Protein AF-A0A5K1CZQ3-F1 (afdb_monomer)

InterPro domains:
  IPR036465 von Willebrand factor A-like domain superfamily [G3DSA:3.40.50.410] (3-84)
  IPR051266 Calcium-activated chloride channel regulator [PTHR10579] (29-111)

Secondary structure (DSSP, 8-state):
--------S----------GGGGS-HHHHHGGGTTPPP----EEEESSSS-HHHHHHHHHHHT--EEEE--GGGHHHHHHHHHHHHHT---SS-------SSTT--------

Organism: NCBI:txid210225

Solvent-accessible surface area (backbone atoms only — not comparable to full-atom values): 7507 Å² total; per-residue (Å²): 142,77,90,76,82,79,82,76,77,89,74,100,63,87,67,76,75,66,69,44,72,69,78,47,59,68,76,42,62,45,16,87,79,68,87,43,84,63,57,57,38,71,35,78,42,57,62,88,86,54,64,63,68,56,39,38,42,46,4,57,64,25,69,32,46,61,42,82,39,86,47,83,86,48,48,65,57,54,50,50,51,55,51,47,56,60,72,65,56,86,74,75,91,81,82,86,85,86,80,67,94,46,92,94,60,81,88,88,80,86,86,135

Nearest PDB structures (foldseek):
  8byq-assembly1_4  TM=7.892E-01  e=1.181E-01  Homo sapiens
  9c4f-assembly1_I  TM=7.018E-01  e=1.760E-01  Homo sapiens
  7k01-assembly1_4  TM=4.973E-01  e=1.296E+00  Saccharomyces cerevisiae S288C
  5o22-assembly1_B  TM=4.459E-01  e=4.016E+00  Escherichia coli K-12
  4kny-assembly1_B  TM=4.415E-01  e=4.016E+00  Escherichia coli K-12

pLDDT: mean 75.03, std 18.38, range [29.44, 94.62]

Structure (mmCIF, N/CA/C/O backbone):
data_AF-A0A5K1CZQ3-F1
#
_entry.id   AF-A0A5K1CZQ3-F1
#
loop_
_atom_site.group_PDB
_atom_site.id
_atom_site.type_symbol
_atom_site.label_atom_id
_atom_site.label_alt_id
_atom_site.label_comp_id
_atom_site.label_asym_id
_atom_site.label_entity_id
_atom_site.label_seq_id
_atom_site.pdbx_PDB_ins_code
_atom_site.Cartn_x
_atom_site.Cartn_y
_atom_site.Cartn_z
_atom_site.occupancy
_atom_site.B_iso_or_equiv
_atom_site.auth_seq_id
_atom_site.auth_comp_id
_atom_site.auth_asym_id
_atom_site.auth_atom_id
_atom_site.pdbx_PDB_model_num
ATOM 1 N N . ASP A 1 1 ? 8.520 -10.774 -1.575 1.00 31.56 1 ASP A N 1
ATOM 2 C CA . ASP A 1 1 ? 9.872 -10.413 -2.037 1.00 31.56 1 ASP A CA 1
ATOM 3 C C . ASP A 1 1 ? 10.040 -8.904 -2.007 1.00 31.56 1 ASP A C 1
ATOM 5 O O . ASP A 1 1 ? 9.614 -8.207 -2.916 1.00 31.56 1 ASP A O 1
ATOM 9 N N . THR A 1 2 ? 10.564 -8.399 -0.890 1.00 29.44 2 THR A N 1
ATOM 10 C CA . THR A 1 2 ? 10.803 -6.972 -0.628 1.00 29.44 2 THR A CA 1
ATOM 11 C C . THR A 1 2 ? 12.312 -6.771 -0.615 1.00 29.44 2 THR A C 1
ATOM 13 O O . THR A 1 2 ? 13.011 -7.467 0.122 1.00 29.44 2 THR A O 1
ATOM 16 N N . TYR A 1 3 ? 12.838 -5.863 -1.436 1.00 36.41 3 TYR A N 1
ATOM 17 C CA . TYR A 1 3 ? 14.271 -5.571 -1.451 1.00 36.41 3 TYR A CA 1
ATOM 18 C C . TYR A 1 3 ? 14.670 -4.821 -0.170 1.00 36.41 3 TYR A C 1
ATOM 20 O O . TYR A 1 3 ? 14.485 -3.612 -0.063 1.00 36.41 3 TYR A O 1
ATOM 28 N N . SER A 1 4 ? 15.250 -5.533 0.797 1.00 33.66 4 SER A N 1
ATOM 29 C CA . SER A 1 4 ? 15.967 -4.928 1.923 1.00 33.66 4 SER A CA 1
ATOM 30 C C . SER A 1 4 ? 17.372 -4.545 1.465 1.00 33.66 4 SER A C 1
ATOM 32 O O . SER A 1 4 ? 18.256 -5.398 1.357 1.00 33.66 4 SER A O 1
ATOM 34 N N . VAL A 1 5 ? 17.603 -3.263 1.180 1.00 40.88 5 VAL A N 1
ATOM 35 C CA . VAL A 1 5 ? 18.949 -2.773 0.858 1.00 40.88 5 VAL A CA 1
ATOM 36 C C . VAL A 1 5 ? 19.789 -2.791 2.136 1.00 40.88 5 VAL A C 1
ATOM 38 O O . VAL A 1 5 ? 19.661 -1.930 3.003 1.00 40.88 5 VAL A O 1
ATOM 41 N N . SER A 1 6 ? 20.659 -3.793 2.263 1.00 34.53 6 SER A N 1
ATOM 42 C CA . SER A 1 6 ? 21.701 -3.824 3.292 1.00 34.53 6 SER A CA 1
ATOM 43 C C . SER A 1 6 ? 22.789 -2.825 2.903 1.00 34.53 6 SER A C 1
ATOM 45 O O . SER A 1 6 ? 23.635 -3.114 2.058 1.00 34.53 6 SER A O 1
ATOM 47 N N . ALA A 1 7 ? 22.745 -1.623 3.477 1.00 37.06 7 ALA A N 1
ATOM 48 C CA . ALA A 1 7 ? 23.758 -0.597 3.259 1.00 37.06 7 ALA A CA 1
ATOM 49 C C . ALA A 1 7 ? 25.073 -0.993 3.956 1.00 37.06 7 ALA A C 1
ATOM 51 O O . ALA A 1 7 ? 25.293 -0.718 5.135 1.00 37.06 7 ALA A O 1
ATOM 52 N N . GLY A 1 8 ? 25.949 -1.671 3.215 1.00 31.33 8 GLY A N 1
ATOM 53 C CA . GLY A 1 8 ? 27.332 -1.914 3.604 1.00 31.33 8 GLY A CA 1
ATOM 54 C C . GLY A 1 8 ? 28.162 -0.627 3.556 1.00 31.33 8 GLY A C 1
ATOM 55 O O . GLY A 1 8 ? 28.266 0.012 2.516 1.00 31.33 8 GLY A O 1
ATOM 56 N N . ALA A 1 9 ? 28.717 -0.279 4.717 1.00 35.75 9 ALA A N 1
ATOM 57 C CA . ALA A 1 9 ? 29.890 0.550 5.009 1.00 35.75 9 ALA A CA 1
ATOM 58 C C . ALA A 1 9 ? 30.383 1.593 3.972 1.00 35.75 9 ALA A C 1
ATOM 60 O O . ALA A 1 9 ? 30.986 1.268 2.955 1.00 35.75 9 ALA A O 1
ATOM 61 N N . ASN A 1 10 ? 30.300 2.859 4.403 1.00 40.59 10 ASN A N 1
ATOM 62 C CA . ASN 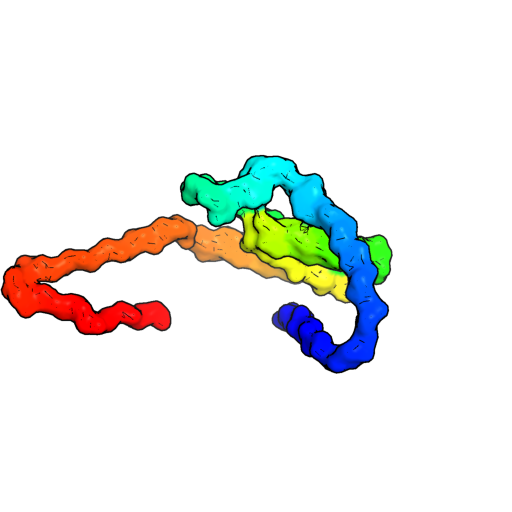A 1 10 ? 31.199 3.982 4.108 1.00 40.59 10 ASN A CA 1
ATOM 63 C C . ASN A 1 10 ? 31.522 4.302 2.641 1.00 40.59 10 ASN A C 1
ATOM 65 O O . ASN A 1 10 ? 32.547 3.884 2.111 1.00 40.59 10 ASN A O 1
ATOM 69 N N . GLN A 1 11 ? 30.783 5.269 2.092 1.00 39.06 11 GLN A N 1
ATOM 70 C CA . GLN A 1 11 ? 31.381 6.334 1.285 1.00 39.06 11 GLN A CA 1
ATOM 71 C C . GLN A 1 11 ? 30.481 7.573 1.278 1.00 39.06 11 GLN A C 1
ATOM 73 O O . GLN A 1 11 ? 29.404 7.567 0.692 1.00 39.06 11 GLN A O 1
ATOM 78 N N . ASN A 1 12 ? 30.959 8.620 1.955 1.00 35.59 12 ASN A N 1
ATOM 79 C CA . ASN A 1 12 ? 30.742 10.046 1.692 1.00 35.59 12 ASN A CA 1
ATOM 80 C C . ASN A 1 12 ? 29.928 10.365 0.423 1.00 35.59 12 ASN A C 1
ATOM 82 O O . ASN A 1 12 ? 30.465 10.742 -0.617 1.00 35.59 12 ASN A O 1
ATOM 86 N N . ARG A 1 13 ? 28.606 10.280 0.525 1.00 39.59 13 ARG A N 1
ATOM 87 C CA . ARG A 1 13 ? 27.701 10.908 -0.423 1.00 39.59 13 ARG A CA 1
ATOM 88 C C . ARG A 1 13 ? 26.722 11.694 0.426 1.00 39.59 13 ARG A C 1
ATOM 90 O O . ARG A 1 13 ? 25.781 11.136 0.979 1.00 39.59 13 ARG A O 1
ATOM 97 N N . GLN A 1 14 ? 26.961 13.001 0.526 1.00 38.03 14 GLN A N 1
ATOM 98 C CA . GLN A 1 14 ? 25.862 13.959 0.564 1.00 38.03 14 GLN A CA 1
ATOM 99 C C . GLN A 1 14 ? 25.008 13.650 -0.672 1.00 38.03 14 GLN A C 1
ATOM 101 O O . GLN A 1 14 ? 25.194 14.234 -1.736 1.00 38.03 14 GLN A O 1
ATOM 106 N N . MET A 1 15 ? 24.154 12.629 -0.580 1.00 44.31 15 MET A N 1
ATOM 107 C CA . MET A 1 15 ? 23.061 12.463 -1.509 1.00 44.31 15 MET A CA 1
ATOM 108 C C . MET A 1 15 ? 22.237 13.703 -1.259 1.00 44.31 15 MET A C 1
ATOM 110 O O . MET A 1 15 ? 21.660 13.862 -0.187 1.00 44.31 15 MET A O 1
ATOM 114 N N . GLN A 1 16 ? 22.322 14.633 -2.205 1.00 42.16 16 GLN A N 1
ATOM 115 C CA . GLN A 1 16 ? 21.366 15.705 -2.351 1.00 42.16 16 GLN A CA 1
ATOM 116 C C . GLN A 1 16 ? 20.007 15.034 -2.238 1.00 42.16 16 GLN A C 1
ATOM 118 O O . GLN A 1 16 ? 19.561 14.344 -3.155 1.00 42.16 16 GLN A O 1
ATOM 123 N N . THR A 1 17 ? 19.400 15.143 -1.063 1.00 47.22 17 THR A N 1
ATOM 124 C CA . THR A 1 17 ? 17.998 14.849 -0.881 1.00 47.22 17 THR A CA 1
ATOM 125 C C . THR A 1 17 ? 17.326 15.942 -1.692 1.00 47.22 17 THR A C 1
ATOM 127 O O . THR A 1 17 ? 17.033 17.018 -1.172 1.00 47.22 17 THR A O 1
ATOM 130 N N . PHE A 1 18 ? 17.180 15.731 -3.004 1.00 54.34 18 PHE A N 1
ATOM 131 C CA . PHE A 1 18 ? 16.123 16.402 -3.741 1.00 54.34 18 PHE A CA 1
ATOM 132 C C . PHE A 1 18 ? 14.897 16.277 -2.846 1.00 54.34 18 PHE A C 1
ATOM 134 O O . PHE A 1 18 ? 14.680 15.208 -2.269 1.00 54.34 18 PHE A O 1
ATOM 141 N N . ASP A 1 19 ? 14.209 17.388 -2.597 1.00 66.81 19 ASP A N 1
ATOM 142 C CA . ASP A 1 19 ? 13.114 17.427 -1.632 1.00 66.81 19 ASP A CA 1
ATOM 143 C C . ASP A 1 19 ? 11.920 16.669 -2.226 1.00 66.81 19 ASP A C 1
ATOM 145 O O . ASP A 1 19 ? 10.921 17.247 -2.646 1.00 66.81 19 ASP A O 1
ATOM 149 N N . TYR A 1 20 ? 12.058 15.348 -2.329 1.00 69.94 20 TYR A N 1
ATOM 150 C CA . TYR A 1 20 ? 11.102 14.412 -2.896 1.00 69.94 20 TYR A CA 1
ATOM 151 C C . TYR A 1 20 ? 9.815 14.403 -2.084 1.00 69.94 20 TYR A C 1
ATOM 153 O O . TYR A 1 20 ? 8.768 13.983 -2.566 1.00 69.94 20 TYR A O 1
ATOM 161 N N . GLN A 1 21 ? 9.852 14.952 -0.870 1.00 66.31 21 GLN A N 1
ATOM 162 C CA . GLN A 1 21 ? 8.639 15.198 -0.131 1.00 66.31 21 GLN A CA 1
ATOM 163 C C . GLN A 1 21 ? 7.742 16.242 -0.813 1.00 66.31 21 GLN A C 1
ATOM 165 O O . GLN A 1 21 ? 6.533 16.204 -0.616 1.00 66.31 21 GLN A O 1
ATOM 170 N N . THR A 1 22 ? 8.272 17.146 -1.644 1.00 78.62 22 THR A N 1
ATOM 171 C CA . THR A 1 22 ? 7.458 18.067 -2.465 1.00 78.62 22 THR A CA 1
ATOM 172 C C . THR A 1 22 ? 6.710 17.382 -3.608 1.00 78.62 22 THR A C 1
ATOM 174 O O . THR A 1 22 ? 5.803 17.993 -4.168 1.00 78.62 22 THR A O 1
ATOM 177 N N . LEU A 1 23 ? 7.024 16.119 -3.926 1.00 83.56 23 LEU A N 1
ATOM 178 C CA . LEU A 1 23 ? 6.329 15.360 -4.972 1.00 83.56 23 LEU A CA 1
ATOM 179 C C . LEU A 1 23 ? 4.881 15.026 -4.603 1.00 83.56 23 LEU A C 1
ATOM 181 O O . LEU A 1 23 ? 4.083 14.689 -5.475 1.00 83.56 23 LEU A O 1
ATOM 185 N N . LEU A 1 24 ? 4.535 15.124 -3.319 1.00 81.69 24 LEU A N 1
ATOM 186 C CA . LEU A 1 24 ? 3.178 14.930 -2.840 1.00 81.69 24 LEU A CA 1
ATOM 187 C C . LEU A 1 24 ? 2.506 16.270 -2.527 1.00 81.69 24 LEU A C 1
ATOM 189 O O .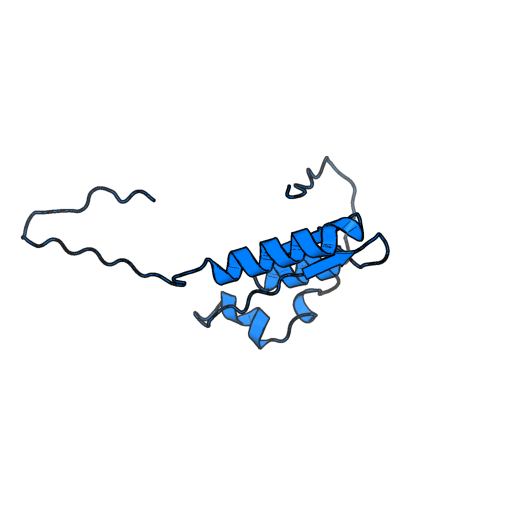 LEU A 1 24 ? 3.121 17.149 -1.910 1.00 81.69 24 LEU A O 1
ATOM 193 N N . PRO A 1 25 ? 1.212 16.424 -2.861 1.00 82.50 25 PRO A N 1
ATOM 194 C CA . PRO A 1 25 ? 0.444 17.573 -2.415 1.00 82.50 25 PRO A CA 1
ATOM 195 C C . PRO A 1 25 ? 0.406 17.628 -0.883 1.00 82.50 25 PRO A C 1
ATOM 197 O O . PRO A 1 25 ? 0.409 16.603 -0.194 1.00 82.50 25 PRO A O 1
ATOM 200 N N . PHE A 1 26 ? 0.321 18.846 -0.341 1.00 78.06 26 PHE A N 1
ATOM 201 C CA . PHE A 1 26 ? 0.306 19.094 1.106 1.00 78.06 26 PHE A CA 1
ATOM 202 C C . PHE A 1 26 ? -0.752 18.278 1.868 1.00 78.06 26 PHE A C 1
ATOM 204 O O . PHE A 1 26 ? -0.523 17.927 3.024 1.00 78.06 26 PHE A O 1
ATOM 211 N N . SER A 1 27 ? -1.879 17.957 1.227 1.00 74.88 27 SER A N 1
ATOM 212 C CA . SER A 1 27 ? -2.945 17.123 1.792 1.00 74.88 27 SER A CA 1
ATOM 213 C C . SER A 1 27 ? -2.484 15.705 2.138 1.00 74.88 27 SER A C 1
ATOM 215 O O . SER A 1 27 ? -2.867 15.186 3.180 1.00 74.88 27 SER A O 1
ATOM 217 N N . ILE A 1 28 ? -1.626 15.096 1.315 1.00 78.44 28 ILE A N 1
ATOM 218 C CA . ILE A 1 28 ? -1.107 13.743 1.560 1.00 78.44 28 ILE A CA 1
ATOM 219 C C . ILE A 1 28 ? 0.019 13.800 2.600 1.00 78.44 28 ILE A C 1
ATOM 221 O O . ILE A 1 28 ? 0.013 13.020 3.551 1.00 78.44 28 ILE A O 1
ATOM 225 N N . ARG A 1 29 ? 0.917 14.795 2.496 1.00 75.81 29 ARG A N 1
ATOM 226 C CA . ARG A 1 29 ? 2.064 14.974 3.411 1.00 75.81 29 ARG A CA 1
ATOM 227 C C . ARG A 1 29 ? 1.672 15.197 4.877 1.00 75.81 29 ARG A C 1
ATOM 229 O O . ARG A 1 29 ? 2.426 14.818 5.764 1.00 75.81 29 ARG A O 1
ATOM 236 N N . ARG A 1 30 ? 0.543 15.870 5.144 1.00 67.44 30 ARG A N 1
ATOM 237 C CA . ARG A 1 30 ? 0.132 16.287 6.502 1.00 67.44 30 ARG A CA 1
ATOM 238 C C . ARG A 1 30 ? -0.721 15.246 7.237 1.00 67.44 30 ARG A C 1
ATOM 240 O O . ARG A 1 30 ? -0.857 15.345 8.456 1.00 67.44 30 ARG A O 1
ATOM 247 N N . SER A 1 31 ? -1.271 14.259 6.531 1.00 59.69 31 SER A N 1
ATOM 248 C CA . SER A 1 31 ? -2.174 13.267 7.135 1.00 59.69 31 SER A CA 1
ATOM 249 C C . SER A 1 31 ? -1.543 12.516 8.319 1.00 59.69 31 SER A C 1
ATOM 251 O O . SER A 1 31 ? -2.203 12.309 9.334 1.00 59.69 31 SER A O 1
ATOM 253 N N . THR A 1 32 ? -0.229 12.278 8.272 1.00 55.09 32 THR A N 1
ATOM 254 C CA . THR A 1 32 ? 0.558 11.641 9.341 1.00 55.09 32 THR A CA 1
ATOM 255 C C . THR A 1 32 ? 0.644 12.448 10.646 1.00 55.09 32 THR A C 1
ATOM 257 O O . THR A 1 32 ? 0.975 11.884 11.683 1.00 55.09 32 THR A O 1
ATOM 260 N N . GLN A 1 33 ? 0.346 13.757 10.637 1.00 56.81 33 GLN A N 1
ATOM 261 C CA . GLN A 1 33 ? 0.560 14.649 11.790 1.00 56.81 33 GLN A CA 1
ATOM 262 C C . GLN A 1 33 ? -0.721 15.123 12.496 1.00 56.81 33 GLN A C 1
ATOM 264 O O . GLN A 1 33 ? -0.624 15.682 13.586 1.00 56.81 33 GLN A O 1
ATOM 269 N N . GLN A 1 34 ? -1.911 14.967 11.901 1.00 56.72 34 GLN A N 1
ATOM 270 C CA . GLN A 1 34 ? -3.143 15.607 12.410 1.00 56.72 34 GLN A CA 1
ATOM 271 C C . GLN A 1 34 ? -4.339 14.662 12.604 1.00 56.72 34 GLN A C 1
ATOM 273 O O . GLN A 1 34 ? -5.467 15.137 12.721 1.00 56.72 34 GLN A O 1
ATOM 278 N N . GLY A 1 35 ? -4.128 13.341 12.634 1.00 56.50 35 GLY A N 1
ATOM 279 C CA . GLY A 1 35 ? -5.233 12.378 12.765 1.00 56.50 35 GLY A CA 1
ATOM 280 C C . GLY A 1 35 ? -6.218 12.431 11.589 1.00 56.50 35 GLY A C 1
ATOM 281 O O . GLY A 1 35 ? -7.380 12.058 11.726 1.00 56.50 35 GLY A O 1
ATOM 282 N N . GLN A 1 36 ? -5.767 12.945 10.442 1.00 61.25 36 GLN A N 1
ATOM 283 C CA . GLN A 1 36 ? -6.516 12.924 9.191 1.00 61.25 36 GLN A CA 1
ATOM 284 C C . GLN A 1 36 ? -6.236 11.608 8.470 1.00 61.25 36 GLN A C 1
ATOM 286 O O . GLN A 1 36 ? -5.121 11.097 8.541 1.00 61.25 36 GLN A O 1
ATOM 291 N N . ALA A 1 37 ? -7.234 11.086 7.752 1.00 61.16 37 ALA A N 1
ATOM 292 C CA . ALA A 1 37 ? -7.089 9.861 6.975 1.00 61.16 37 ALA A CA 1
ATOM 293 C C . ALA A 1 37 ? -5.895 9.972 6.013 1.00 61.16 37 ALA A C 1
ATOM 295 O O . ALA A 1 37 ? -5.866 10.834 5.128 1.00 61.16 37 ALA A O 1
ATOM 296 N N . GLN A 1 38 ? -4.898 9.114 6.218 1.00 73.38 38 GLN A N 1
ATOM 297 C CA . GLN A 1 38 ? -3.752 8.995 5.330 1.00 73.38 38 GLN A CA 1
ATOM 298 C C . GLN A 1 38 ? -4.210 8.352 4.023 1.00 73.38 38 GLN A C 1
ATOM 300 O O . GLN A 1 38 ? -4.902 7.337 4.036 1.00 73.38 38 GLN A O 1
ATOM 305 N N . ILE A 1 39 ? -3.852 8.960 2.890 1.00 82.50 39 ILE A N 1
ATOM 306 C CA . ILE A 1 39 ? -4.148 8.411 1.564 1.00 82.50 39 ILE A CA 1
ATOM 307 C C . ILE A 1 39 ? -2.886 7.687 1.085 1.00 82.50 39 ILE A C 1
ATOM 309 O O . ILE A 1 39 ? -1.963 8.367 0.627 1.00 82.50 39 ILE A O 1
ATOM 313 N N . PRO A 1 40 ? -2.810 6.348 1.200 1.00 84.56 40 PRO A N 1
ATOM 314 C CA . PRO A 1 40 ? -1.646 5.600 0.749 1.00 84.56 40 PRO A CA 1
ATOM 315 C C . PRO A 1 40 ? -1.497 5.680 -0.772 1.00 84.56 40 PRO A C 1
ATOM 317 O O . PRO A 1 40 ? -2.461 5.507 -1.520 1.00 84.56 40 PRO A O 1
ATOM 320 N N . VAL A 1 41 ? -0.271 5.924 -1.237 1.00 88.56 41 VAL A N 1
ATOM 321 C CA . VAL A 1 41 ? 0.097 5.920 -2.658 1.00 88.56 41 VAL A CA 1
ATOM 322 C C . VAL A 1 41 ? 1.015 4.731 -2.921 1.00 88.56 41 VAL A C 1
ATOM 324 O O . VAL A 1 41 ? 2.161 4.701 -2.477 1.00 88.56 41 VAL A O 1
ATOM 327 N N . HIS A 1 42 ? 0.516 3.743 -3.663 1.00 89.00 42 HIS A N 1
ATOM 328 C CA . HIS A 1 42 ? 1.309 2.593 -4.097 1.00 89.00 42 HIS A CA 1
ATOM 329 C C . HIS A 1 42 ? 1.910 2.871 -5.481 1.00 89.00 42 HIS A C 1
ATOM 331 O O . HIS A 1 42 ? 1.183 3.201 -6.419 1.00 89.00 42 HIS A O 1
ATOM 337 N N . THR A 1 43 ? 3.232 2.773 -5.611 1.00 91.25 43 THR A N 1
ATOM 338 C CA . THR A 1 43 ? 3.975 3.101 -6.837 1.00 91.25 43 THR A CA 1
ATOM 339 C C . THR A 1 43 ? 4.572 1.840 -7.467 1.00 91.25 43 THR A C 1
ATOM 341 O O . THR A 1 43 ? 5.086 0.970 -6.766 1.00 91.25 43 THR A O 1
ATOM 344 N N . PHE A 1 44 ? 4.521 1.738 -8.800 1.00 89.88 44 PHE A N 1
ATOM 345 C CA . PHE A 1 44 ? 5.013 0.580 -9.560 1.00 89.88 44 PHE A CA 1
ATOM 346 C C . PHE A 1 44 ? 6.023 1.014 -10.618 1.00 89.88 44 PHE A C 1
ATOM 348 O O . PHE A 1 44 ? 5.646 1.665 -11.592 1.00 89.88 44 PHE A O 1
ATOM 355 N N . GLY A 1 45 ? 7.300 0.699 -10.404 1.00 89.25 45 GLY A N 1
ATOM 356 C CA . GLY A 1 45 ? 8.377 1.004 -11.347 1.00 89.25 45 GLY A CA 1
ATOM 357 C C . GLY A 1 45 ? 8.603 -0.163 -12.299 1.00 89.25 45 GLY A C 1
ATOM 358 O O . GLY A 1 45 ? 8.782 -1.286 -11.835 1.00 89.25 45 GLY A O 1
ATOM 359 N N . PHE A 1 46 ? 8.607 0.091 -13.607 1.00 86.06 46 PHE A N 1
ATOM 360 C CA . PHE A 1 46 ? 8.845 -0.924 -14.638 1.00 86.06 46 PHE A CA 1
ATOM 361 C C . PHE A 1 46 ? 10.178 -0.666 -15.322 1.00 86.06 46 PHE A C 1
ATOM 363 O O . PHE A 1 46 ? 10.478 0.480 -15.641 1.00 86.06 46 PHE A O 1
ATOM 370 N N . GLY A 1 47 ? 10.967 -1.717 -15.554 1.00 77.88 47 GLY A N 1
ATOM 371 C CA . GLY A 1 47 ? 12.246 -1.587 -16.260 1.00 77.88 47 GLY A CA 1
ATOM 372 C C . GLY A 1 47 ? 13.251 -0.669 -15.551 1.00 77.88 47 GLY A C 1
ATOM 373 O O . GLY A 1 47 ? 13.087 -0.304 -14.393 1.00 77.88 47 GLY A O 1
ATOM 374 N N . THR A 1 48 ? 14.343 -0.304 -16.217 1.00 79.56 48 THR A N 1
ATOM 375 C CA . THR A 1 48 ? 15.450 0.441 -15.581 1.00 79.56 48 THR A CA 1
ATOM 376 C C . THR A 1 48 ? 15.396 1.957 -15.788 1.00 79.56 48 THR A C 1
ATOM 378 O O . THR A 1 48 ? 16.319 2.653 -15.378 1.00 79.56 48 THR A O 1
ATOM 381 N N . ASP A 1 49 ? 14.371 2.476 -16.461 1.00 83.81 49 ASP A N 1
ATOM 382 C CA . ASP A 1 49 ? 14.251 3.880 -16.877 1.00 83.81 49 ASP A CA 1
ATOM 383 C C . ASP A 1 49 ? 13.378 4.739 -15.946 1.00 83.81 49 ASP A C 1
ATOM 385 O O . ASP A 1 49 ? 13.272 5.951 -16.140 1.00 83.81 49 ASP A O 1
ATOM 389 N N . HIS A 1 50 ? 12.800 4.145 -14.901 1.00 85.00 50 HIS A N 1
ATOM 390 C CA . HIS A 1 50 ? 12.072 4.871 -13.863 1.00 85.00 50 HIS A CA 1
ATOM 391 C C . HIS A 1 50 ? 13.006 5.415 -12.764 1.00 85.00 50 HIS A C 1
ATOM 393 O O . HIS A 1 50 ? 14.045 4.837 -12.446 1.00 85.00 50 HIS A O 1
ATOM 399 N N . ASP A 1 51 ? 12.602 6.512 -12.117 1.00 89.69 51 ASP A N 1
ATOM 400 C CA . ASP A 1 51 ? 13.288 7.037 -10.932 1.00 89.69 51 ASP A CA 1
ATOM 401 C C . ASP A 1 51 ? 12.786 6.336 -9.659 1.00 89.69 51 ASP A C 1
ATOM 403 O O . ASP A 1 51 ? 11.836 6.773 -9.001 1.00 89.69 51 ASP A O 1
ATOM 407 N N . ALA A 1 52 ? 13.445 5.232 -9.305 1.00 88.75 52 ALA A N 1
ATOM 408 C CA . ALA A 1 52 ? 13.123 4.446 -8.115 1.00 88.75 52 ALA A CA 1
ATOM 409 C C . ALA A 1 52 ? 13.195 5.261 -6.811 1.00 88.75 52 ALA A C 1
ATOM 411 O O . ALA A 1 52 ? 12.417 5.008 -5.891 1.00 88.75 52 ALA A O 1
ATOM 412 N N . ALA A 1 53 ? 14.094 6.249 -6.718 1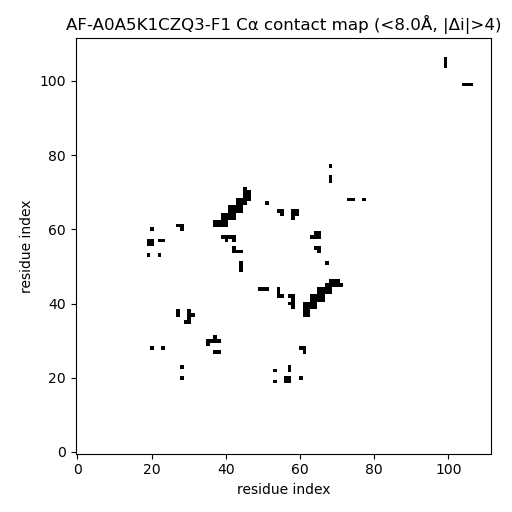.00 89.81 53 ALA A N 1
ATOM 413 C CA . ALA A 1 53 ? 14.255 7.055 -5.509 1.00 89.81 53 ALA A CA 1
ATOM 414 C C . ALA A 1 53 ? 13.045 7.975 -5.299 1.00 89.81 53 ALA A C 1
ATOM 416 O O . ALA A 1 53 ? 12.486 8.018 -4.199 1.00 89.81 53 ALA A O 1
ATOM 417 N N . SER A 1 54 ? 12.588 8.639 -6.364 1.00 91.06 54 SER A N 1
ATOM 418 C CA . SER A 1 54 ? 11.353 9.430 -6.344 1.00 91.06 54 SER A CA 1
ATOM 419 C C . SER A 1 54 ? 10.135 8.571 -6.000 1.00 91.06 54 SER A C 1
ATOM 421 O O . SER A 1 54 ? 9.346 8.922 -5.122 1.00 91.06 54 SER A O 1
ATOM 423 N N . MET A 1 55 ? 9.988 7.416 -6.654 1.00 92.44 55 MET A N 1
ATOM 424 C CA . MET A 1 55 ? 8.838 6.523 -6.462 1.00 92.44 55 MET A CA 1
ATOM 425 C C . MET A 1 55 ? 8.780 5.925 -5.057 1.00 92.44 55 MET A C 1
ATOM 427 O O . MET A 1 55 ? 7.695 5.850 -4.471 1.00 92.44 55 MET A O 1
ATOM 431 N N . HIS A 1 56 ? 9.935 5.552 -4.505 1.00 90.81 56 HIS A N 1
ATOM 432 C CA . HIS A 1 56 ? 10.048 5.110 -3.125 1.00 90.81 56 HIS A CA 1
ATOM 433 C C . HIS A 1 56 ? 9.665 6.235 -2.160 1.00 90.81 56 HIS A C 1
ATOM 435 O O . HIS A 1 56 ? 8.779 6.034 -1.331 1.00 90.81 56 HIS A O 1
ATOM 441 N N . SER A 1 57 ? 10.223 7.440 -2.329 1.00 90.56 57 SER A N 1
ATOM 442 C CA . SER A 1 57 ? 9.918 8.583 -1.459 1.00 90.56 57 SER A CA 1
ATOM 443 C C . SER A 1 57 ? 8.432 8.951 -1.449 1.00 90.56 57 SER A C 1
ATOM 445 O O . SER A 1 57 ? 7.900 9.286 -0.389 1.00 90.56 57 SER A O 1
ATOM 447 N N . ILE A 1 58 ? 7.754 8.897 -2.601 1.00 89.81 58 ILE A N 1
ATOM 448 C CA . ILE A 1 58 ? 6.303 9.117 -2.709 1.00 89.81 58 ILE A CA 1
ATOM 449 C C . ILE A 1 58 ? 5.544 8.070 -1.887 1.00 89.81 58 ILE A C 1
ATOM 451 O O . ILE A 1 58 ? 4.692 8.418 -1.066 1.00 89.81 58 ILE A O 1
ATOM 455 N N . SER A 1 59 ? 5.851 6.787 -2.097 1.00 90.50 59 SER A N 1
ATOM 456 C CA . SER A 1 59 ? 5.148 5.709 -1.402 1.00 90.50 59 SER A CA 1
ATOM 457 C C . SER A 1 59 ? 5.359 5.772 0.109 1.00 90.50 59 SER A C 1
ATOM 459 O O . SER A 1 59 ? 4.387 5.770 0.854 1.00 90.50 59 SER A O 1
ATOM 461 N N . GLU A 1 60 ? 6.598 5.981 0.550 1.00 87.19 60 GLU A N 1
ATOM 462 C CA . GLU A 1 60 ? 6.973 6.049 1.960 1.00 87.19 60 GLU A CA 1
ATOM 463 C C . GLU A 1 60 ?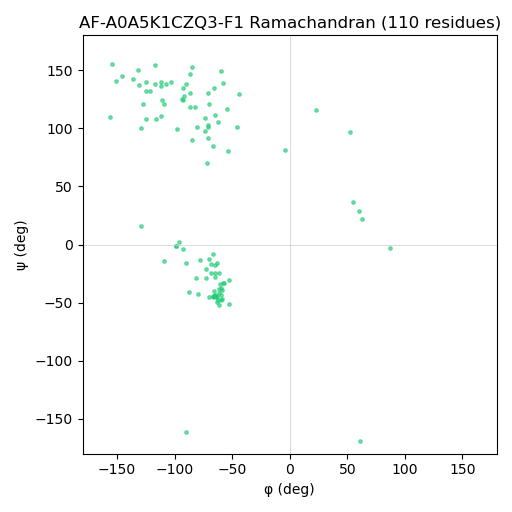 6.284 7.224 2.665 1.00 87.19 60 GLU A C 1
ATOM 465 O O . GLU A 1 60 ? 5.651 7.060 3.703 1.00 87.19 60 GLU A O 1
ATOM 470 N N . THR A 1 61 ? 6.317 8.415 2.056 1.00 85.50 61 THR A N 1
ATOM 471 C CA . THR A 1 61 ? 5.725 9.627 2.653 1.00 85.50 61 THR A CA 1
ATOM 472 C C . THR A 1 61 ? 4.202 9.525 2.794 1.00 85.50 61 THR A C 1
ATOM 474 O O . THR A 1 61 ? 3.618 10.151 3.676 1.00 85.50 61 THR A O 1
ATOM 477 N N . SER A 1 62 ? 3.546 8.752 1.927 1.00 85.12 62 SER A N 1
ATOM 478 C CA . SER A 1 62 ? 2.100 8.507 1.977 1.00 85.12 62 SER A CA 1
ATOM 479 C C . SER A 1 62 ? 1.712 7.254 2.773 1.00 85.12 62 SER A C 1
ATOM 481 O O . SER A 1 62 ? 0.522 6.981 2.908 1.00 85.12 62 SER A O 1
ATOM 483 N N . GLY A 1 63 ? 2.692 6.479 3.259 1.00 83.19 63 GLY A N 1
ATOM 484 C CA . GLY A 1 63 ? 2.521 5.152 3.860 1.00 83.19 63 GLY A CA 1
ATOM 485 C C . GLY A 1 63 ? 1.898 4.104 2.928 1.00 83.19 63 GLY A C 1
ATOM 486 O O . GLY A 1 63 ? 1.199 3.203 3.387 1.00 83.19 63 GLY A O 1
ATOM 487 N N . GLY A 1 64 ? 2.114 4.244 1.619 1.00 86.62 64 GLY A N 1
ATOM 488 C CA . GLY A 1 64 ? 1.877 3.195 0.629 1.00 86.62 64 GLY A CA 1
ATOM 489 C C . GLY A 1 64 ? 3.119 2.321 0.414 1.00 86.62 64 GLY A C 1
ATOM 490 O O . GLY A 1 64 ? 4.038 2.299 1.227 1.00 86.62 64 GLY A O 1
ATOM 491 N N . THR A 1 65 ? 3.167 1.592 -0.703 1.00 89.06 65 THR A N 1
ATOM 492 C CA . THR A 1 65 ? 4.297 0.704 -1.038 1.00 89.06 65 THR A CA 1
ATOM 493 C C . THR A 1 65 ? 4.882 1.025 -2.403 1.00 89.06 65 THR A C 1
ATOM 495 O O . THR A 1 65 ? 4.136 1.214 -3.361 1.00 89.06 65 THR A O 1
ATOM 498 N N . PHE A 1 66 ? 6.204 0.979 -2.524 1.00 90.69 66 PHE A N 1
ATOM 499 C CA . PHE A 1 66 ? 6.876 0.921 -3.819 1.00 90.69 66 PHE A CA 1
ATOM 500 C C . PHE A 1 66 ? 7.124 -0.537 -4.217 1.00 90.69 66 PHE A C 1
ATOM 502 O O . PHE A 1 66 ? 7.567 -1.348 -3.406 1.00 90.69 66 PHE A O 1
ATOM 509 N N . SER A 1 67 ? 6.825 -0.882 -5.466 1.00 87.38 67 SER A N 1
ATOM 510 C CA . SER A 1 67 ? 7.084 -2.196 -6.053 1.00 87.38 67 SER A CA 1
ATOM 511 C C . SER A 1 67 ? 7.850 -2.038 -7.357 1.00 87.38 67 SER A C 1
ATOM 513 O O . SER A 1 67 ? 7.378 -1.399 -8.298 1.00 87.38 67 SER A O 1
ATOM 515 N N . PHE A 1 68 ? 9.035 -2.635 -7.412 1.00 86.94 68 PHE A N 1
ATOM 516 C CA . PHE A 1 68 ? 9.793 -2.740 -8.648 1.00 86.94 68 PHE A CA 1
ATOM 517 C C . PHE A 1 68 ? 9.361 -3.990 -9.413 1.00 86.94 68 PHE A C 1
ATOM 519 O O . PHE A 1 68 ? 9.295 -5.081 -8.847 1.00 86.94 68 PHE A O 1
ATOM 526 N N . ILE A 1 69 ? 9.060 -3.820 -10.696 1.00 83.81 69 ILE A N 1
ATOM 527 C CA . ILE A 1 69 ? 8.612 -4.880 -11.585 1.00 83.81 69 ILE A CA 1
ATOM 528 C C . ILE A 1 69 ? 9.652 -5.063 -12.688 1.00 83.81 69 ILE A C 1
ATOM 530 O O . ILE A 1 69 ? 9.803 -4.244 -13.595 1.00 83.81 69 ILE A O 1
ATOM 534 N N . GLU A 1 70 ? 10.368 -6.178 -12.581 1.00 75.31 70 GLU A N 1
ATOM 535 C CA . GLU A 1 70 ? 11.514 -6.515 -13.425 1.00 75.31 70 GLU A CA 1
ATOM 536 C C . GLU 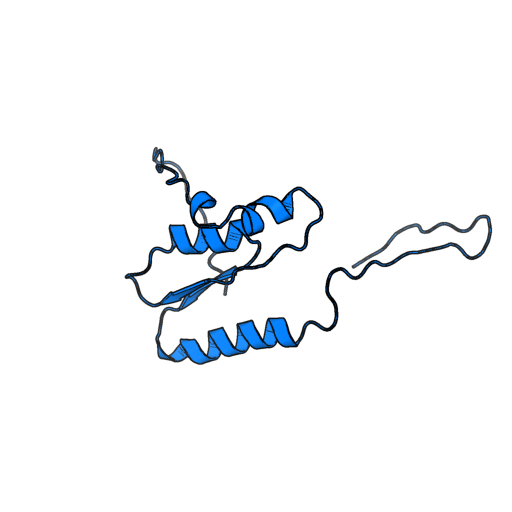A 1 70 ? 11.115 -6.903 -14.858 1.00 75.31 70 GLU A C 1
ATOM 538 O O . GLU A 1 70 ? 11.876 -6.670 -15.794 1.00 75.31 70 GLU A O 1
ATOM 543 N N . ALA A 1 71 ? 9.911 -7.456 -15.049 1.00 79.31 71 ALA A N 1
ATOM 544 C CA . ALA A 1 71 ? 9.440 -7.941 -16.343 1.00 79.31 71 ALA A CA 1
ATOM 545 C C . ALA A 1 71 ? 7.987 -7.543 -16.633 1.00 79.31 71 ALA A C 1
ATOM 547 O O . ALA A 1 71 ? 7.114 -7.617 -15.768 1.00 79.31 71 ALA A O 1
ATOM 548 N N . GLU A 1 72 ? 7.697 -7.214 -17.895 1.00 77.00 72 GLU A N 1
ATOM 549 C CA . GLU A 1 72 ? 6.341 -6.855 -18.337 1.00 77.00 72 GLU A CA 1
ATOM 550 C C . GLU A 1 72 ? 5.325 -8.008 -18.147 1.00 77.00 72 GLU A C 1
ATOM 552 O O . GLU A 1 72 ? 4.124 -7.809 -17.967 1.00 77.00 72 GLU A O 1
ATOM 557 N N . SER A 1 73 ? 5.807 -9.250 -18.113 1.00 79.00 73 SER A N 1
ATOM 558 C CA . SER A 1 73 ? 4.964 -10.427 -17.893 1.00 79.00 73 SER A CA 1
ATOM 559 C C . SER A 1 73 ? 4.373 -10.510 -16.483 1.00 79.00 73 SER A C 1
ATOM 561 O O . SER A 1 73 ? 3.328 -11.135 -16.307 1.00 79.00 73 SER A O 1
ATOM 563 N N . VAL A 1 74 ? 4.996 -9.884 -15.475 1.00 81.06 74 VAL A N 1
ATOM 564 C CA . VAL A 1 74 ? 4.530 -9.959 -14.076 1.00 81.06 74 VAL A CA 1
ATOM 565 C C . VAL A 1 74 ? 3.705 -8.744 -13.644 1.00 81.06 74 VAL A C 1
ATOM 567 O O . VAL A 1 74 ? 3.169 -8.735 -12.537 1.00 81.06 74 VAL A O 1
ATOM 570 N N . ILE A 1 75 ? 3.522 -7.756 -14.531 1.00 82.12 75 ILE A N 1
ATOM 571 C CA . ILE A 1 75 ? 2.722 -6.544 -14.287 1.00 82.12 75 ILE A CA 1
ATOM 572 C C . ILE A 1 75 ? 1.317 -6.902 -13.806 1.00 82.12 75 ILE A C 1
ATOM 574 O O . ILE A 1 75 ? 0.861 -6.419 -12.771 1.00 82.12 75 ILE A O 1
ATOM 578 N N . GLN A 1 76 ? 0.641 -7.788 -14.540 1.00 83.25 76 GLN A N 1
ATOM 579 C CA . GLN A 1 76 ? -0.725 -8.195 -14.220 1.00 83.25 76 GLN A CA 1
ATOM 580 C C . GLN A 1 76 ? -0.812 -8.859 -12.843 1.00 83.25 76 GLN A C 1
ATOM 582 O O . GLN A 1 76 ? -1.728 -8.554 -12.083 1.00 83.25 76 GLN A O 1
ATOM 587 N N . GLY A 1 77 ? 0.156 -9.716 -12.500 1.00 81.69 77 GLY A N 1
ATOM 588 C CA . GLY A 1 77 ? 0.221 -10.372 -11.193 1.00 81.69 77 GLY A CA 1
ATOM 589 C C . GLY A 1 77 ? 0.426 -9.375 -10.053 1.00 81.69 77 GLY A C 1
ATOM 590 O O . GLY A 1 77 ? -0.294 -9.426 -9.059 1.00 81.69 77 GLY A O 1
ATOM 591 N N . ALA A 1 78 ? 1.341 -8.420 -10.223 1.00 81.06 78 ALA A N 1
ATOM 592 C CA . ALA A 1 78 ? 1.624 -7.399 -9.219 1.00 81.06 78 ALA A CA 1
ATOM 593 C C . ALA A 1 78 ? 0.427 -6.462 -8.976 1.00 81.06 78 ALA A C 1
ATOM 595 O O . ALA A 1 78 ? 0.071 -6.204 -7.823 1.00 81.06 78 ALA A O 1
ATOM 596 N N . PHE A 1 79 ? -0.250 -6.006 -10.038 1.00 82.06 79 PHE A N 1
ATOM 597 C CA . PHE A 1 79 ? -1.471 -5.204 -9.901 1.00 82.06 79 PHE A CA 1
ATOM 598 C C . PHE A 1 79 ? -2.619 -6.005 -9.291 1.00 82.06 79 PHE A C 1
ATOM 600 O O . PHE A 1 79 ? -3.285 -5.508 -8.384 1.00 82.06 79 PHE A O 1
ATOM 607 N N . ALA A 1 80 ? -2.839 -7.243 -9.747 1.00 85.31 80 ALA A N 1
ATOM 608 C CA . ALA A 1 80 ? -3.882 -8.103 -9.202 1.00 85.31 80 ALA A CA 1
ATOM 609 C C . ALA A 1 80 ? -3.666 -8.352 -7.707 1.00 85.31 80 ALA A C 1
ATOM 611 O O . ALA A 1 80 ? -4.610 -8.237 -6.934 1.00 85.31 80 ALA A O 1
ATOM 612 N N . GLN A 1 81 ? -2.430 -8.613 -7.280 1.00 81.81 81 GLN A N 1
ATOM 613 C CA . GLN A 1 81 ? -2.095 -8.799 -5.872 1.00 81.81 81 GLN A CA 1
ATOM 614 C C . GLN A 1 81 ? -2.297 -7.517 -5.058 1.00 81.81 81 GLN A C 1
ATOM 616 O O . GLN A 1 81 ? -2.872 -7.573 -3.973 1.00 81.81 81 GLN A O 1
ATOM 621 N N . CYS A 1 82 ? -1.861 -6.363 -5.567 1.00 80.94 82 CYS A N 1
ATOM 622 C CA . CYS A 1 82 ? -2.003 -5.102 -4.844 1.00 80.94 82 CYS A CA 1
ATOM 623 C C . CYS A 1 82 ? -3.477 -4.692 -4.696 1.00 80.94 82 CYS A C 1
ATOM 625 O O . CYS A 1 82 ? -3.922 -4.374 -3.595 1.00 80.94 82 CYS A O 1
ATOM 627 N N . ILE A 1 83 ? -4.269 -4.803 -5.770 1.00 81.38 83 ILE A N 1
ATOM 628 C CA . ILE A 1 83 ? -5.717 -4.557 -5.731 1.00 81.38 83 ILE A CA 1
ATOM 629 C C . ILE A 1 83 ? -6.411 -5.593 -4.846 1.00 81.38 83 ILE A C 1
ATOM 631 O O . ILE A 1 83 ? -7.243 -5.229 -4.022 1.00 81.38 83 ILE A O 1
ATOM 635 N N . SER A 1 84 ? -6.061 -6.874 -4.966 1.00 81.38 84 SER A N 1
ATOM 636 C CA . SER A 1 84 ? -6.626 -7.928 -4.119 1.00 81.38 84 SER A CA 1
ATOM 637 C C . SER A 1 84 ? -6.333 -7.682 -2.641 1.00 81.38 84 SER A C 1
ATOM 639 O O . SER A 1 84 ? -7.203 -7.933 -1.812 1.00 81.38 84 SER A O 1
ATOM 641 N N . GLY A 1 85 ? -5.146 -7.172 -2.302 1.00 76.38 85 GLY A N 1
ATOM 642 C CA . GLY A 1 85 ? -4.804 -6.768 -0.942 1.00 76.38 85 GLY A CA 1
ATOM 643 C C . GLY A 1 85 ? -5.753 -5.688 -0.428 1.00 76.38 85 GLY A C 1
ATOM 644 O O . GLY A 1 85 ? -6.322 -5.859 0.643 1.00 76.38 85 GLY A O 1
ATOM 645 N N . LEU A 1 86 ? -6.022 -4.650 -1.227 1.00 74.38 86 LEU A 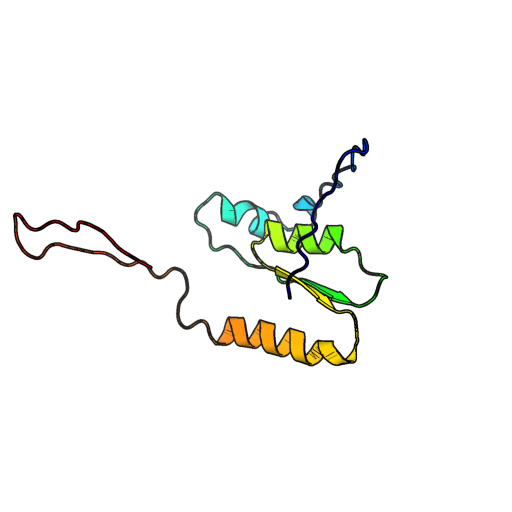N 1
ATOM 646 C CA . LEU A 1 86 ? -6.972 -3.587 -0.877 1.00 74.38 86 LEU A CA 1
ATOM 647 C C . LEU A 1 86 ? -8.415 -4.098 -0.749 1.00 74.38 86 LEU A C 1
ATOM 649 O O . LEU A 1 86 ? -9.103 -3.759 0.208 1.00 74.38 86 LEU A O 1
ATOM 653 N N . LEU A 1 87 ? -8.870 -4.935 -1.685 1.00 72.31 87 LEU A N 1
ATOM 654 C CA . LEU A 1 87 ? -10.237 -5.473 -1.705 1.00 72.31 87 LEU A CA 1
ATOM 655 C C . LEU A 1 87 ? -10.493 -6.527 -0.620 1.00 72.31 87 LEU A C 1
ATOM 657 O O . LEU A 1 87 ? -11.643 -6.776 -0.271 1.00 72.31 87 LEU A O 1
ATOM 661 N N . SER A 1 88 ? -9.439 -7.149 -0.089 1.00 79.25 88 SER A N 1
ATOM 662 C CA . SER A 1 88 ? -9.536 -8.069 1.047 1.00 79.25 88 SER A CA 1
ATOM 663 C C . SER A 1 88 ? -9.684 -7.363 2.397 1.00 79.25 88 SER A C 1
ATOM 665 O O . SER A 1 88 ? -10.023 -8.013 3.388 1.00 79.25 88 SER A O 1
ATOM 667 N N . VAL A 1 89 ? -9.449 -6.046 2.459 1.00 78.31 89 VAL A N 1
ATOM 668 C CA . VAL A 1 89 ? -9.590 -5.282 3.700 1.00 78.31 89 VAL A CA 1
ATOM 669 C C . VAL A 1 89 ? -11.070 -5.110 4.023 1.00 78.31 89 VAL A C 1
ATOM 671 O O . VAL A 1 89 ? -11.781 -4.347 3.377 1.00 78.31 89 VAL A O 1
ATOM 674 N N . VAL A 1 90 ? -11.531 -5.811 5.059 1.00 81.25 90 VAL A N 1
ATOM 675 C CA . VAL A 1 90 ? -12.918 -5.708 5.543 1.00 81.25 90 VAL A CA 1
ATOM 676 C C . VAL A 1 90 ? -13.104 -4.489 6.455 1.00 81.25 90 VAL A C 1
ATOM 678 O O . VAL A 1 90 ? -14.194 -3.925 6.515 1.00 81.25 90 VAL A O 1
ATOM 681 N N . VAL A 1 91 ? -12.047 -4.062 7.158 1.00 81.88 91 VAL A N 1
ATOM 682 C CA . VAL A 1 91 ? -12.078 -2.913 8.073 1.00 81.88 91 VAL A CA 1
ATOM 683 C C . VAL A 1 91 ? -10.708 -2.231 8.162 1.00 81.88 91 VAL A C 1
ATOM 685 O O . VAL A 1 91 ? -9.678 -2.901 8.201 1.00 81.88 91 VAL A O 1
ATOM 688 N N . GLN A 1 92 ? -10.706 -0.899 8.211 1.00 77.19 92 GLN A N 1
ATOM 689 C CA . GLN A 1 92 ? -9.550 -0.056 8.541 1.00 77.19 92 GLN A CA 1
ATOM 690 C C . GLN A 1 92 ? -9.855 0.714 9.828 1.00 77.19 92 GLN A C 1
ATOM 692 O O . GLN A 1 92 ? -11.026 0.939 10.133 1.00 77.19 92 GLN A O 1
ATOM 697 N N . GLU A 1 93 ? -8.822 1.109 10.577 1.00 74.56 93 GLU A N 1
ATOM 698 C CA . GLU A 1 93 ? -8.971 1.871 11.830 1.00 74.56 93 GLU A CA 1
ATOM 699 C C . GLU A 1 93 ? -9.897 1.193 12.864 1.00 74.56 93 GLU A C 1
ATOM 701 O O . GLU A 1 93 ? -10.658 1.852 13.575 1.00 74.56 93 GLU A O 1
ATOM 706 N N . LEU A 1 94 ? -9.856 -0.145 12.951 1.00 85.12 94 LEU A N 1
ATOM 707 C CA . LEU A 1 94 ? -10.637 -0.890 13.939 1.00 85.12 94 LEU A CA 1
ATOM 708 C C . LEU A 1 94 ? -10.161 -0.539 15.354 1.00 85.12 94 LEU A C 1
ATOM 710 O O . LEU A 1 94 ? -9.068 -0.922 15.769 1.00 85.12 94 LEU A O 1
ATOM 714 N N . GLN A 1 95 ? -11.012 0.145 16.113 1.00 87.56 95 GLN A N 1
ATOM 715 C CA . GLN A 1 95 ? -10.771 0.432 17.523 1.00 87.56 95 GLN A CA 1
ATOM 716 C C . GLN A 1 95 ? -11.422 -0.637 18.395 1.00 87.56 95 GLN A C 1
ATOM 718 O O . GLN A 1 95 ? -12.626 -0.882 18.302 1.00 87.56 95 GLN A O 1
ATOM 723 N N . VAL A 1 96 ? -10.623 -1.256 19.263 1.00 89.06 96 VAL A N 1
ATOM 724 C CA . VAL A 1 96 ? -11.092 -2.254 20.226 1.00 89.06 96 VAL A CA 1
ATOM 725 C C . VAL A 1 96 ? -11.037 -1.649 21.621 1.00 89.06 96 VAL 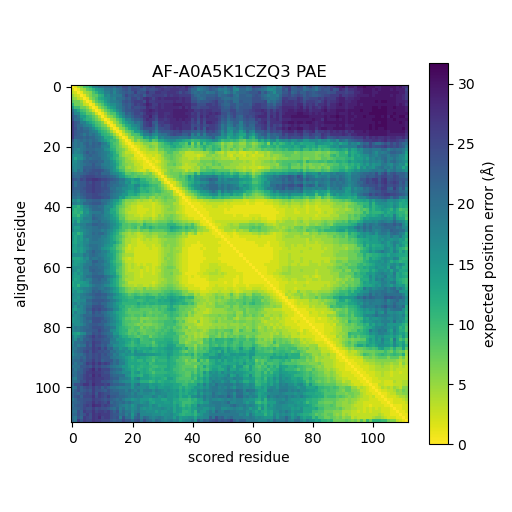A C 1
ATOM 727 O O . VAL A 1 96 ? -9.976 -1.243 22.093 1.00 89.06 96 VAL A O 1
ATOM 730 N N . TRP A 1 97 ? -12.194 -1.601 22.274 1.00 90.00 97 TRP A N 1
ATOM 731 C CA . TRP A 1 97 ? -12.346 -1.105 23.636 1.00 90.00 97 TRP A CA 1
ATOM 732 C C . TRP A 1 97 ? -12.604 -2.275 24.572 1.00 90.00 97 TRP A C 1
ATOM 734 O O . TRP A 1 97 ? -13.366 -3.186 24.246 1.00 90.00 97 TRP A O 1
ATOM 744 N N . PHE A 1 98 ? -11.972 -2.240 25.739 1.00 88.69 98 PHE A N 1
ATOM 745 C CA . PHE A 1 98 ? -12.127 -3.273 26.749 1.00 88.69 98 PHE A CA 1
ATOM 746 C C . PHE A 1 98 ? -12.642 -2.651 28.040 1.00 88.69 98 PHE A C 1
ATOM 748 O O . PHE A 1 98 ? -12.088 -1.667 28.525 1.00 88.69 98 PHE A O 1
ATOM 755 N N . GLU A 1 99 ? -13.665 -3.266 28.623 1.00 91.19 99 GLU A N 1
ATOM 756 C CA . GLU A 1 99 ? -14.230 -2.857 29.904 1.00 91.19 99 GLU A CA 1
ATOM 757 C C . GLU A 1 99 ? -14.364 -4.071 30.823 1.00 91.19 99 GLU A C 1
ATOM 759 O O . GLU A 1 99 ? -14.771 -5.158 30.409 1.00 91.19 99 GLU A O 1
ATOM 764 N N . CYS A 1 100 ? -14.008 -3.891 32.094 1.00 93.12 100 CYS 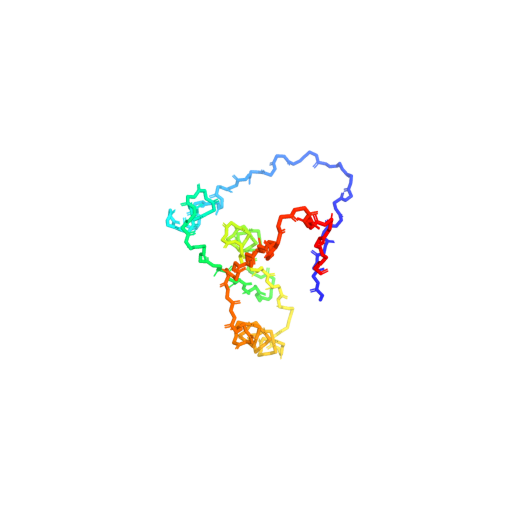A N 1
ATOM 765 C CA . CYS A 1 100 ? -14.200 -4.921 33.106 1.00 93.12 100 CYS A CA 1
ATOM 766 C C . CYS A 1 100 ? -15.642 -4.857 33.611 1.00 93.12 100 CYS A C 1
ATOM 768 O O . CYS A 1 100 ? -16.048 -3.869 34.217 1.00 93.12 100 CYS A O 1
ATOM 770 N N . ALA A 1 101 ? -16.406 -5.932 33.415 1.00 91.88 101 ALA A N 1
ATOM 771 C CA . ALA A 1 101 ? -17.818 -5.992 33.805 1.00 91.88 101 ALA A CA 1
ATOM 772 C C . ALA A 1 101 ? -18.053 -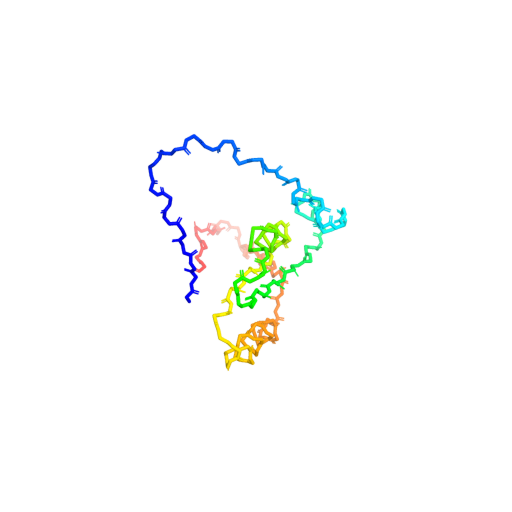5.959 35.329 1.00 91.88 101 ALA A C 1
ATOM 774 O O . ALA A 1 101 ? -19.195 -5.922 35.784 1.00 91.88 101 ALA A O 1
ATOM 775 N N . SER A 1 102 ? -17.000 -6.041 36.146 1.00 94.50 102 SER A N 1
ATOM 776 C CA . SER A 1 102 ? -17.112 -6.079 37.603 1.00 94.50 102 SER A CA 1
ATOM 777 C C . SER A 1 102 ? -15.941 -5.371 38.289 1.00 94.50 102 SER A C 1
ATOM 779 O O . SER A 1 102 ? -14.806 -5.464 37.811 1.00 94.50 102 SER A O 1
ATOM 781 N N . PRO A 1 103 ? -16.184 -4.702 39.433 1.00 91.44 103 PRO A N 1
ATOM 782 C CA . PRO A 1 103 ? -15.124 -4.116 40.245 1.00 91.44 103 PRO A CA 1
ATOM 783 C C . PRO A 1 103 ? -14.105 -5.171 40.693 1.00 91.44 103 PRO A C 1
ATOM 785 O O . PRO A 1 103 ? -14.477 -6.274 41.087 1.00 91.44 103 PRO A O 1
ATOM 788 N N . GLY A 1 104 ? -12.819 -4.820 40.664 1.00 93.06 104 GLY A N 1
ATOM 789 C CA . GLY A 1 104 ? -11.727 -5.700 41.101 1.00 93.06 104 GLY A CA 1
ATOM 790 C C . GLY A 1 104 ? -11.180 -6.648 40.028 1.00 93.06 104 GLY A C 1
ATOM 791 O O . GLY A 1 104 ? -10.204 -7.343 40.296 1.00 93.06 104 GLY A O 1
ATOM 792 N N . VAL A 1 105 ? -11.753 -6.657 38.820 1.00 94.62 105 VAL A N 1
ATOM 793 C CA . VAL A 1 105 ? -11.178 -7.346 37.653 1.00 94.62 105 VAL A CA 1
ATOM 794 C C . VAL A 1 105 ? -10.264 -6.382 36.896 1.00 94.62 105 VAL A C 1
ATOM 796 O O . VAL A 1 105 ? -10.602 -5.212 36.727 1.00 94.62 105 VAL A O 1
ATOM 799 N N . SER A 1 106 ? -9.106 -6.867 36.444 1.00 93.88 106 SER A N 1
ATOM 800 C CA . SER A 1 106 ? -8.154 -6.104 35.633 1.00 93.88 106 SER A CA 1
ATOM 801 C C . SER A 1 106 ? -7.700 -6.896 34.408 1.00 93.88 106 SER A C 1
ATOM 803 O O . SER A 1 106 ? -7.634 -8.126 34.420 1.00 93.88 106 SER A O 1
ATOM 805 N N . ILE A 1 107 ? -7.378 -6.174 33.335 1.00 93.00 107 ILE A N 1
ATOM 806 C CA . ILE A 1 107 ? -6.783 -6.739 32.122 1.00 93.00 107 ILE A CA 1
ATOM 807 C C . ILE A 1 107 ? -5.272 -6.759 32.326 1.00 93.00 107 ILE A C 1
ATOM 809 O O . ILE A 1 107 ? -4.664 -5.710 32.523 1.00 93.00 107 ILE A O 1
ATOM 813 N N . ASN A 1 108 ? -4.673 -7.947 32.301 1.00 93.69 108 ASN A N 1
ATOM 814 C CA . ASN A 1 108 ? -3.238 -8.103 32.541 1.00 93.69 108 ASN A CA 1
ATOM 815 C C . ASN A 1 108 ? -2.406 -7.941 31.255 1.00 93.69 108 ASN A C 1
ATOM 817 O O . ASN A 1 108 ? -1.355 -7.307 31.267 1.00 93.69 108 ASN A O 1
ATOM 821 N N . SER A 1 109 ? -2.879 -8.486 30.131 1.00 93.25 109 SER A N 1
ATOM 822 C CA . SER A 1 109 ? -2.222 -8.344 28.830 1.00 93.25 109 SER A CA 1
ATOM 823 C C . SER A 1 109 ? -3.214 -8.477 27.674 1.00 93.25 109 SER A C 1
ATOM 825 O O . SER A 1 109 ? -4.265 -9.105 27.804 1.00 93.25 109 SER A O 1
ATOM 827 N N . VAL A 1 110 ? -2.855 -7.883 26.534 1.00 89.75 110 VAL A N 1
ATOM 828 C CA . VAL A 1 110 ? -3.513 -8.067 25.235 1.00 89.75 110 VAL A CA 1
ATOM 829 C C . VAL A 1 110 ? -2.436 -8.511 24.251 1.00 89.75 110 VAL A C 1
ATOM 831 O O . VAL A 1 110 ? -1.359 -7.917 24.209 1.00 89.75 110 VAL A O 1
ATOM 834 N N . HIS A 1 111 ? -2.715 -9.565 23.491 1.00 87.31 111 HIS A N 1
ATOM 835 C CA . HIS A 1 111 ? -1.818 -10.087 22.463 1.00 87.31 111 HIS A CA 1
ATOM 836 C C . HIS A 1 111 ? -2.498 -9.962 21.099 1.00 87.31 111 HIS A C 1
ATOM 838 O O . HIS A 1 111 ? -3.702 -10.199 20.997 1.00 87.31 111 HIS A O 1
ATOM 844 N N . ALA A 1 112 ? -1.718 -9.555 20.099 1.00 71.12 112 ALA A N 1
ATOM 845 C CA . ALA A 1 112 ? -2.121 -9.432 18.701 1.00 71.12 112 ALA A CA 1
ATOM 846 C C . ALA A 1 112 ? -1.547 -10.592 17.884 1.00 71.12 112 ALA A C 1
ATOM 848 O O . ALA A 1 112 ? -0.417 -11.024 18.216 1.00 71.12 112 ALA A O 1
#

Sequence (112 aa):
DTYSVSAGANQNRQMQTFDYQTLLPFSIRRSTQQGQAQIPVHTFGFGTDHDAASMHSISETSGGTFSFIEAESVIQGAFAQCISGLLSVVVQELQVWFECASPGVSINSVHA

Mean predicted aligned error: 12.57 Å

Radius of gyration: 20.04 Å; Cα contacts (8 Å, |Δi|>4): 86; chains: 1; bounding box: 49×30×59 Å

Foldseek 3Di:
DDDDPPDDDDDDDPPVPPVLVVVDDPVQQCCVPPVHDQDADEAEAEDDPDDQVSRQSNRVSSVHYYYYDDDPVCVVVVVCVVVVVVVPDPDDPDDDDDDDPDPPDDDPDDDD